Protein AF-A0A378BRC3-F1 (afdb_monomer)

Radius of gyration: 15.54 Å; Cα contacts (8 Å, |Δi|>4): 105; chains: 1; bounding box: 44×40×33 Å

Nearest PDB structures (foldseek):
  8y5f-assembly1_D  TM=7.380E-01  e=1.056E-10  Escherichia coli
  8zx1-assembly1_D  TM=7.374E-01  e=3.120E-10  Escherichia coli
  3puy-assembly1_B  TM=7.588E-01  e=4.206E-08  Escherichia coli K-12
  3rlf-assembly1_B  TM=7.310E-01  e=5.921E-08  Escherichia coli K-12
  7mc0-assembly1_C  TM=7.459E-01  e=1.653E-07  Neisseria meningitidis MC58

Organism: Klebsiella pneumoniae subsp. ozaenae (NCBI:txid574)

Mean predicted aligned error: 13.02 Å

Solvent-accessible surface area (backbone atoms only — not comparable to full-atom values): 7477 Å² total; per-residue (Å²): 112,66,93,88,40,65,68,87,75,57,57,80,90,75,52,79,64,56,78,66,62,96,63,77,79,64,55,69,92,33,29,46,46,50,47,32,32,45,65,44,57,75,70,64,53,56,70,69,58,42,50,53,48,36,53,52,35,26,57,75,53,74,35,62,95,45,30,80,38,38,58,87,81,44,56,74,71,54,44,52,40,51,46,49,30,31,58,54,63,73,64,62,87,41,79,59,78,91,70,88,64,85,80,64,56,67,76,58,52,50,64,65,51,62,80,75,70,86,79,131

pLDDT: mean 71.92, std 21.98, range [30.92, 96.94]

Sequence (120 aa):
MLDGVDLARVPPYQRPINMMFQSYALFPHMTVEQNIAFGLKQDRLPKAEITARVQEMLALVHMQEFAKRKPHQLSGGQRQRVALARSLAKRPKLLLLDEPMGALDKKLRDRMQLEGGGYS

InterPro domains:
  IPR003439 ABC transporter-like, ATP-binding domain [PF00005] (4-101)
  IPR027417 P-loop containing nucleoside triphosphate hydrolase [G3DSA:3.40.50.300] (1-115)
  IPR027417 P-loop containing nucleoside triphosphate hydrolase [SSF52540] (2-114)
  IPR050093 ABC Transporter, Small Molecule Importer [PTHR42781] (2-115)

Foldseek 3Di:
DQPPDDPVPDPPVPDLEDEDDPDLPQPQPDFLLCSLLVVVVVVVDDPVLSVVLSVVLCVQLVNPVRRGPGPVVDDPSRSVSSSVSSVPSVPRLDYDDDDPPPPRDPVVVCVRVVSRPDDD

Structure (mmCIF, N/CA/C/O backbone):
data_AF-A0A378BRC3-F1
#
_entry.id   AF-A0A378BRC3-F1
#
loop_
_atom_site.group_PDB
_atom_site.id
_atom_site.type_symbol
_atom_site.label_atom_id
_atom_site.label_alt_id
_atom_site.label_comp_id
_atom_site.label_asym_id
_atom_site.label_entity_id
_atom_site.label_seq_id
_atom_site.pdbx_PDB_ins_code
_atom_site.Cartn_x
_atom_site.Cartn_y
_atom_site.Cartn_z
_atom_site.occupancy
_atom_site.B_iso_or_equiv
_atom_site.auth_seq_id
_atom_site.auth_comp_id
_atom_site.auth_asym_id
_atom_site.auth_atom_id
_atom_site.pdbx_PDB_model_num
ATOM 1 N N . MET A 1 1 ? 26.597 -11.709 -0.633 1.00 42.00 1 MET A N 1
ATOM 2 C CA . MET A 1 1 ? 26.137 -12.384 -1.863 1.00 42.00 1 MET A CA 1
ATOM 3 C C . MET A 1 1 ? 24.638 -12.596 -1.761 1.00 42.00 1 MET A C 1
ATOM 5 O O . MET A 1 1 ? 24.197 -13.156 -0.769 1.00 42.00 1 MET A O 1
ATOM 9 N N . LEU A 1 2 ? 23.882 -12.121 -2.745 1.00 37.50 2 LEU A N 1
ATOM 10 C CA . LEU A 1 2 ? 22.532 -12.599 -3.064 1.00 37.50 2 LEU A CA 1
ATOM 11 C C . LEU A 1 2 ? 22.661 -13.169 -4.483 1.00 37.50 2 LEU A C 1
ATOM 13 O O . LEU A 1 2 ? 23.260 -12.509 -5.331 1.00 37.50 2 LEU A O 1
ATOM 17 N N . ASP A 1 3 ? 22.228 -14.409 -4.700 1.00 43.34 3 ASP A N 1
ATOM 18 C CA . ASP A 1 3 ? 22.323 -15.131 -5.984 1.00 43.34 3 ASP A CA 1
ATOM 19 C C . ASP A 1 3 ? 23.730 -15.210 -6.610 1.00 43.34 3 ASP A C 1
ATOM 21 O O . ASP 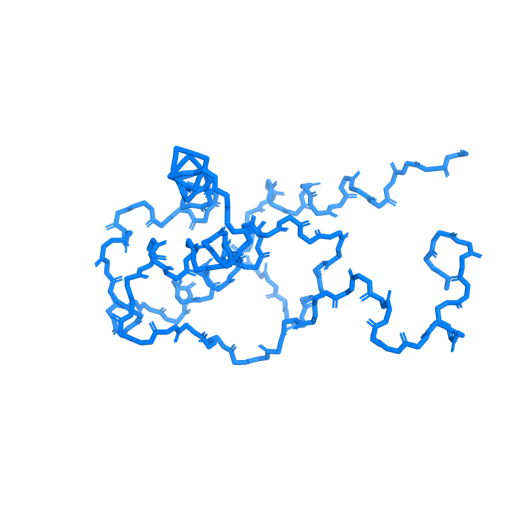A 1 3 ? 23.903 -15.046 -7.814 1.00 43.34 3 ASP A O 1
ATOM 25 N N . GLY A 1 4 ? 24.779 -15.412 -5.803 1.00 49.25 4 GLY A N 1
ATOM 26 C CA . GLY A 1 4 ? 26.153 -15.544 -6.320 1.00 49.25 4 GLY A CA 1
ATOM 27 C C . GLY A 1 4 ? 26.736 -14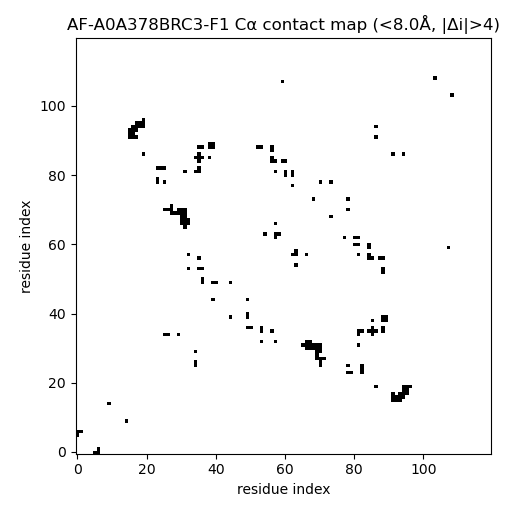.265 -6.941 1.00 49.25 4 GLY A C 1
ATOM 28 O O . GLY A 1 4 ? 27.886 -14.262 -7.376 1.00 49.25 4 GLY A O 1
ATOM 29 N N . VAL A 1 5 ? 25.994 -13.154 -6.924 1.00 47.25 5 VAL A N 1
ATOM 30 C CA . VAL A 1 5 ? 26.483 -11.849 -7.359 1.00 47.25 5 VAL A CA 1
ATOM 31 C C . VAL A 1 5 ? 26.946 -11.062 -6.140 1.00 47.25 5 VAL A C 1
ATOM 33 O O . VAL A 1 5 ? 26.229 -10.856 -5.151 1.00 47.25 5 VAL A O 1
ATOM 36 N N . ASP A 1 6 ? 28.196 -10.618 -6.211 1.00 46.56 6 ASP A N 1
ATOM 37 C CA . ASP A 1 6 ? 28.756 -9.672 -5.265 1.00 46.56 6 ASP A CA 1
ATOM 38 C C . ASP A 1 6 ? 28.105 -8.294 -5.474 1.00 46.56 6 ASP A C 1
ATOM 40 O O . ASP A 1 6 ? 28.491 -7.488 -6.327 1.00 46.56 6 ASP A O 1
ATOM 44 N N . LEU A 1 7 ? 27.066 -8.032 -4.680 1.00 46.38 7 LEU A N 1
ATOM 45 C CA . LEU A 1 7 ? 26.347 -6.760 -4.626 1.00 46.38 7 LEU A CA 1
ATOM 46 C C . LEU A 1 7 ? 27.240 -5.576 -4.217 1.00 46.38 7 LEU A C 1
ATOM 48 O O . LEU A 1 7 ? 26.755 -4.450 -4.227 1.00 46.38 7 LEU A O 1
ATOM 52 N N . ALA A 1 8 ? 28.521 -5.766 -3.886 1.00 51.16 8 ALA A N 1
ATOM 53 C CA . ALA A 1 8 ? 29.453 -4.661 -3.674 1.00 51.16 8 ALA A CA 1
ATOM 54 C C . ALA A 1 8 ? 29.777 -3.889 -4.969 1.00 51.16 8 ALA A C 1
ATOM 56 O O . ALA A 1 8 ? 30.131 -2.714 -4.897 1.00 51.16 8 ALA A O 1
ATOM 57 N N . ARG A 1 9 ? 29.622 -4.506 -6.154 1.00 46.22 9 ARG A N 1
ATOM 58 C CA . ARG A 1 9 ? 30.057 -3.918 -7.440 1.00 46.22 9 ARG A CA 1
ATOM 59 C C . ARG A 1 9 ? 28.946 -3.387 -8.346 1.00 46.22 9 ARG A C 1
ATOM 61 O O . ARG A 1 9 ? 29.247 -2.764 -9.359 1.00 46.22 9 ARG A O 1
ATOM 68 N N . VAL A 1 10 ? 27.674 -3.588 -7.998 1.00 48.09 10 VAL A N 1
ATOM 69 C CA . VAL A 1 10 ? 26.550 -3.063 -8.794 1.00 48.09 10 VAL A CA 1
ATOM 70 C C . VAL A 1 10 ? 26.251 -1.624 -8.362 1.00 48.09 10 VAL A C 1
ATOM 72 O O . VAL A 1 10 ? 25.979 -1.412 -7.174 1.00 48.09 10 VAL A O 1
ATOM 75 N N . PRO A 1 11 ? 26.265 -0.628 -9.265 1.00 48.72 11 PRO A N 1
ATOM 76 C CA . PRO A 1 11 ? 25.947 0.750 -8.914 1.00 48.72 11 PRO A CA 1
ATOM 77 C C . PRO A 1 11 ? 24.543 0.865 -8.292 1.00 48.72 11 PRO A C 1
ATOM 79 O O . PRO A 1 11 ? 23.628 0.175 -8.749 1.00 48.72 11 PRO A O 1
ATOM 82 N N . PRO A 1 12 ? 24.324 1.727 -7.278 1.00 51.00 12 PRO A N 1
ATOM 83 C CA . PRO A 1 12 ? 23.051 1.809 -6.549 1.00 51.00 12 PRO A CA 1
ATOM 84 C C . PRO A 1 12 ? 21.815 1.985 -7.445 1.00 51.00 12 PRO A C 1
ATOM 86 O O . PRO A 1 12 ? 20.749 1.470 -7.127 1.00 51.00 12 PRO A O 1
ATOM 89 N N . TYR A 1 13 ? 21.974 2.651 -8.592 1.00 51.16 13 TYR A N 1
ATOM 90 C CA . TYR A 1 13 ? 20.904 2.951 -9.547 1.00 51.16 13 TYR A CA 1
ATOM 91 C C . TYR A 1 13 ? 20.468 1.763 -10.428 1.00 51.16 13 TYR A C 1
ATOM 93 O O . TYR A 1 13 ? 19.439 1.851 -11.089 1.00 51.16 13 TYR A O 1
ATOM 101 N N . GLN A 1 14 ? 21.231 0.663 -10.461 1.00 45.34 14 GLN A N 1
ATOM 102 C CA . GLN A 1 14 ? 20.919 -0.548 -11.243 1.00 45.34 14 GLN A CA 1
ATOM 103 C C . GLN A 1 14 ? 20.367 -1.695 -10.394 1.00 45.34 14 GLN A C 1
ATOM 105 O O . GLN A 1 14 ? 20.008 -2.747 -10.923 1.00 45.34 14 GLN A O 1
ATOM 110 N N . ARG A 1 15 ? 20.296 -1.525 -9.072 1.00 51.91 15 ARG A N 1
ATOM 111 C CA . ARG A 1 15 ? 19.805 -2.578 -8.186 1.00 51.91 15 ARG A CA 1
ATOM 112 C C . ARG A 1 15 ? 18.272 -2.560 -8.177 1.00 51.91 15 ARG A C 1
ATOM 114 O O . ARG A 1 15 ? 17.698 -1.508 -7.904 1.00 51.91 15 ARG A O 1
ATOM 121 N N . PRO A 1 16 ? 17.584 -3.695 -8.393 1.00 45.81 16 PRO A N 1
ATOM 122 C CA . PRO A 1 16 ? 16.128 -3.783 -8.283 1.00 45.81 16 PRO A CA 1
ATOM 123 C C . PRO A 1 16 ? 15.688 -3.839 -6.806 1.00 45.81 16 PRO A C 1
ATOM 125 O O . PRO A 1 16 ? 14.929 -4.718 -6.405 1.00 45.81 16 PRO A O 1
ATOM 128 N N . ILE A 1 17 ? 16.209 -2.930 -5.977 1.00 43.84 17 ILE A N 1
ATOM 129 C CA . ILE A 1 17 ? 15.952 -2.859 -4.537 1.00 43.84 17 ILE A CA 1
ATOM 130 C C . ILE A 1 17 ? 15.065 -1.641 -4.284 1.00 43.84 17 ILE A C 1
ATOM 132 O O . ILE A 1 17 ? 15.507 -0.506 -4.438 1.00 43.84 17 ILE A O 1
ATOM 136 N N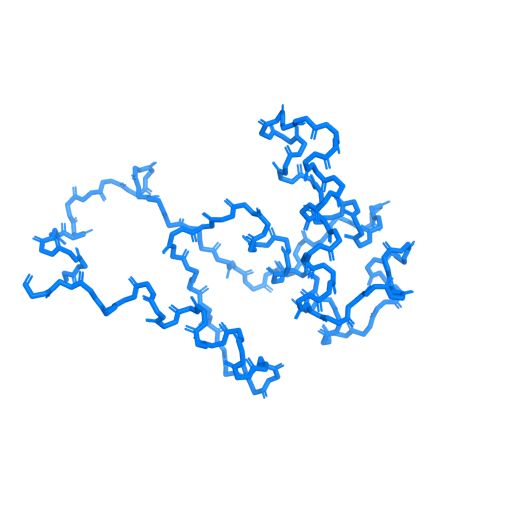 . ASN A 1 18 ? 13.822 -1.868 -3.860 1.00 41.66 18 ASN A N 1
ATOM 137 C CA . ASN A 1 18 ? 12.999 -0.804 -3.293 1.00 41.66 18 ASN A CA 1
ATOM 138 C C . ASN A 1 18 ? 13.296 -0.720 -1.790 1.00 41.66 18 ASN A C 1
ATOM 140 O O . ASN A 1 18 ? 12.900 -1.597 -1.023 1.00 41.66 18 ASN A O 1
ATOM 144 N N . MET A 1 19 ? 14.003 0.328 -1.366 1.00 44.28 19 MET A N 1
ATOM 145 C CA . MET A 1 19 ? 14.191 0.641 0.054 1.00 44.28 19 MET A CA 1
ATOM 146 C C . MET A 1 19 ? 12.969 1.406 0.573 1.00 44.28 19 MET A C 1
ATOM 148 O O . MET A 1 19 ? 12.657 2.494 0.087 1.00 44.28 19 MET A O 1
ATOM 152 N N . MET A 1 20 ? 12.260 0.848 1.555 1.00 44.69 20 MET A N 1
ATOM 153 C CA . MET A 1 20 ? 11.150 1.527 2.221 1.00 44.69 20 MET A CA 1
ATOM 154 C C . MET A 1 20 ? 11.697 2.328 3.410 1.00 44.69 20 MET A C 1
ATOM 156 O O . MET A 1 20 ? 11.934 1.775 4.476 1.00 44.69 20 MET A O 1
ATOM 160 N N . PHE A 1 21 ? 11.919 3.632 3.228 1.00 43.41 21 PHE A N 1
ATOM 161 C CA . PHE A 1 21 ? 12.283 4.522 4.336 1.00 43.41 21 PHE A CA 1
ATOM 162 C C . PHE A 1 21 ? 11.098 4.767 5.282 1.00 43.41 21 PHE A C 1
ATOM 164 O O . PHE A 1 21 ? 9.940 4.780 4.861 1.00 43.41 21 PHE A O 1
ATOM 171 N N . GLN A 1 22 ? 11.424 5.051 6.548 1.00 44.88 22 GLN A N 1
ATOM 172 C CA . GLN A 1 22 ? 10.553 5.312 7.709 1.00 44.88 22 GLN A CA 1
ATOM 173 C C . GLN A 1 22 ? 9.494 6.428 7.551 1.00 44.88 22 GLN A C 1
ATOM 175 O O . GLN A 1 22 ? 8.742 6.713 8.481 1.00 44.88 22 GLN A O 1
ATOM 180 N N . SER A 1 23 ? 9.368 7.052 6.379 1.00 42.44 23 SER A N 1
ATOM 181 C CA . SER A 1 23 ? 8.208 7.878 6.063 1.00 42.44 23 SER A CA 1
ATOM 182 C C . SER A 1 23 ? 7.157 7.017 5.384 1.00 42.44 23 SER A C 1
ATOM 184 O O . SER A 1 23 ? 7.279 6.667 4.209 1.00 42.44 23 SER A O 1
ATOM 186 N N . TYR A 1 24 ? 6.067 6.741 6.100 1.00 57.12 24 TYR A N 1
ATOM 187 C CA . TYR A 1 24 ? 4.788 6.328 5.522 1.00 57.12 24 TYR A CA 1
ATOM 188 C C . TYR A 1 24 ? 4.242 7.454 4.632 1.00 57.12 24 TYR A C 1
ATOM 190 O O . TYR A 1 24 ? 3.206 8.039 4.943 1.00 57.12 24 TYR A O 1
ATOM 198 N N . ALA A 1 25 ? 4.957 7.816 3.563 1.00 67.25 25 ALA A N 1
ATOM 199 C CA . ALA A 1 25 ? 4.671 8.942 2.687 1.00 67.25 25 ALA A CA 1
ATOM 200 C C . ALA A 1 25 ? 3.479 8.588 1.799 1.00 67.25 25 ALA A C 1
ATOM 202 O O . ALA A 1 25 ? 3.601 8.442 0.585 1.00 67.25 25 ALA A O 1
ATOM 203 N N . LEU A 1 26 ? 2.339 8.328 2.430 1.00 84.06 26 LEU A N 1
ATOM 204 C CA . LEU A 1 26 ? 1.043 8.246 1.799 1.00 84.06 26 LEU A CA 1
ATOM 205 C C . LEU A 1 26 ? 0.703 9.644 1.305 1.00 84.06 26 LEU A C 1
ATOM 207 O O . LEU A 1 26 ? 0.910 10.634 2.005 1.00 84.06 26 LEU A O 1
ATOM 211 N N . PHE A 1 27 ? 0.163 9.724 0.101 1.00 89.62 27 PHE A N 1
ATOM 212 C CA . PHE A 1 27 ? -0.312 10.974 -0.457 1.00 89.62 27 PHE A CA 1
ATOM 213 C C . PHE A 1 27 ? -1.555 11.406 0.338 1.00 89.62 27 PHE A C 1
ATOM 215 O O . PHE A 1 27 ? -2.575 10.711 0.282 1.00 89.62 27 PHE A O 1
ATOM 222 N N . PRO A 1 28 ? -1.507 12.524 1.092 1.00 89.44 28 PRO A N 1
ATOM 223 C CA . PRO A 1 28 ? -2.551 12.880 2.062 1.00 89.44 28 PRO A CA 1
ATOM 224 C C . PRO A 1 28 ? -3.875 13.276 1.397 1.00 89.44 28 PRO A C 1
ATOM 226 O O . PRO A 1 28 ? -4.942 13.188 2.006 1.00 89.44 28 PRO A O 1
ATOM 229 N N . HIS A 1 29 ? -3.803 13.701 0.136 1.00 92.62 29 HIS A N 1
ATOM 230 C CA . HIS A 1 29 ? -4.943 14.084 -0.688 1.00 92.62 29 HIS A CA 1
ATOM 231 C C . HIS A 1 29 ? -5.599 12.890 -1.402 1.00 92.62 29 HIS A C 1
ATOM 233 O O . HIS A 1 29 ? -6.716 13.033 -1.894 1.00 92.62 29 HIS A O 1
ATOM 239 N N . MET A 1 30 ? -4.947 11.722 -1.427 1.00 94.75 30 MET A N 1
ATOM 240 C CA . MET A 1 30 ? -5.448 10.505 -2.069 1.00 94.75 30 MET A CA 1
ATOM 241 C C . MET A 1 30 ? -6.115 9.567 -1.058 1.00 94.75 30 MET A C 1
ATOM 243 O O . MET A 1 30 ? -5.726 9.516 0.108 1.00 94.75 30 MET A O 1
ATOM 247 N N . THR A 1 31 ? -7.095 8.783 -1.502 1.00 96.94 31 THR A N 1
ATOM 248 C CA . THR A 1 31 ? -7.679 7.688 -0.709 1.00 96.94 31 THR A CA 1
ATOM 249 C C . THR A 1 31 ? -6.710 6.507 -0.573 1.00 96.94 31 THR A C 1
ATOM 251 O O . THR A 1 31 ? -5.663 6.469 -1.225 1.00 96.94 31 THR A O 1
ATOM 254 N N . VAL A 1 32 ? -7.034 5.521 0.267 1.00 95.50 32 VAL A N 1
ATOM 255 C CA . VAL A 1 32 ? -6.246 4.284 0.409 1.00 95.50 32 VAL A CA 1
ATOM 256 C C . VAL A 1 32 ? -6.104 3.557 -0.929 1.00 95.50 32 VAL A C 1
ATOM 258 O O . VAL A 1 32 ? -4.988 3.244 -1.339 1.00 95.50 32 VAL A O 1
ATOM 261 N N . GLU A 1 33 ? -7.206 3.338 -1.646 1.00 96.31 33 GLU A N 1
ATOM 262 C CA . GLU A 1 33 ? -7.178 2.676 -2.957 1.00 96.31 33 GLU A CA 1
ATOM 263 C C . GLU A 1 33 ? -6.345 3.463 -3.982 1.00 96.31 33 GLU A C 1
ATOM 265 O O . GLU A 1 33 ? -5.603 2.873 -4.763 1.00 96.31 33 GLU A O 1
ATOM 270 N N . GLN A 1 34 ? -6.398 4.799 -3.944 1.00 95.62 34 GLN A N 1
ATOM 271 C CA . GLN A 1 34 ? -5.619 5.661 -4.833 1.00 95.62 34 GLN A CA 1
ATOM 272 C C . GLN A 1 34 ? -4.130 5.629 -4.489 1.00 95.62 34 GLN A C 1
ATOM 274 O O . GLN A 1 34 ? -3.301 5.599 -5.396 1.00 95.62 34 GLN A O 1
ATOM 279 N N . ASN A 1 35 ? -3.791 5.580 -3.198 1.00 94.38 35 ASN A N 1
ATOM 280 C CA . ASN A 1 35 ? -2.418 5.412 -2.737 1.00 94.38 35 ASN A CA 1
ATOM 281 C C . ASN A 1 35 ? -1.813 4.102 -3.257 1.00 94.38 35 ASN A C 1
ATOM 283 O O . ASN A 1 35 ? -0.685 4.113 -3.744 1.00 94.38 35 ASN A O 1
ATOM 287 N N . ILE A 1 36 ? -2.561 2.996 -3.194 1.00 93.25 36 ILE A N 1
ATOM 288 C CA . ILE A 1 36 ? -2.122 1.685 -3.700 1.00 93.25 36 ILE A CA 1
ATOM 289 C C . ILE A 1 36 ? -2.049 1.692 -5.237 1.00 93.25 36 ILE A C 1
ATOM 291 O O . ILE A 1 36 ? -1.087 1.195 -5.817 1.00 93.25 36 ILE A O 1
ATOM 295 N N . ALA A 1 37 ? -3.030 2.304 -5.907 1.00 94.56 37 ALA A N 1
ATOM 296 C CA . ALA A 1 37 ? -3.095 2.374 -7.367 1.00 94.56 37 ALA A CA 1
ATOM 297 C C . ALA A 1 37 ? -2.019 3.270 -7.998 1.00 94.56 37 ALA A C 1
ATOM 299 O O . ALA A 1 37 ? -1.751 3.136 -9.190 1.00 94.56 37 ALA A O 1
ATOM 300 N N . PHE A 1 38 ? -1.440 4.210 -7.244 1.00 90.56 38 PHE A N 1
ATOM 301 C CA . PHE A 1 38 ? -0.570 5.258 -7.779 1.00 90.56 38 PHE A CA 1
ATOM 302 C C . PHE A 1 38 ? 0.598 4.700 -8.602 1.00 90.56 38 PHE A C 1
ATOM 304 O O . PHE A 1 38 ? 0.753 5.068 -9.764 1.00 90.56 38 PHE A O 1
ATOM 311 N N . GLY A 1 39 ? 1.360 3.756 -8.040 1.00 85.25 39 GLY A N 1
ATOM 312 C CA . GLY A 1 39 ? 2.499 3.148 -8.736 1.00 85.25 39 GLY A CA 1
ATOM 313 C C . GLY A 1 39 ? 2.089 2.377 -9.994 1.00 85.25 39 GLY A C 1
ATOM 314 O O . GLY A 1 39 ? 2.772 2.452 -11.006 1.00 85.25 39 GLY A O 1
ATOM 315 N N . LEU A 1 40 ? 0.930 1.714 -9.962 1.00 89.88 40 LEU A N 1
ATOM 316 C CA . LEU A 1 40 ? 0.390 0.950 -11.093 1.00 89.88 40 LEU A CA 1
ATOM 317 C C . LEU A 1 40 ? -0.075 1.861 -12.239 1.00 89.88 40 LEU A C 1
ATOM 319 O O . LEU A 1 40 ? 0.087 1.531 -13.411 1.00 89.88 40 LEU A O 1
ATOM 323 N N . LYS A 1 41 ? -0.643 3.027 -11.897 1.00 89.38 41 LYS A N 1
ATOM 324 C CA . LYS A 1 41 ? -1.013 4.066 -12.868 1.00 89.38 41 LYS A CA 1
ATOM 325 C C . LYS A 1 41 ? 0.219 4.686 -13.521 1.00 89.38 41 LYS A C 1
ATOM 327 O O . LYS A 1 41 ? 0.184 4.954 -14.718 1.00 89.38 41 LYS A O 1
ATOM 332 N N . GLN A 1 42 ? 1.292 4.905 -12.757 1.00 87.00 42 GLN A N 1
ATOM 333 C CA . GLN A 1 42 ? 2.565 5.389 -13.304 1.00 87.00 42 GLN A CA 1
ATOM 334 C C . GLN A 1 42 ? 3.166 4.394 -14.302 1.00 87.00 42 GLN A C 1
ATOM 336 O O . GLN A 1 42 ? 3.651 4.814 -15.350 1.00 87.00 42 GLN A O 1
ATOM 341 N N . ASP A 1 43 ? 3.037 3.095 -14.029 1.00 85.94 43 ASP A N 1
ATOM 342 C CA . ASP A 1 43 ? 3.476 2.018 -14.925 1.00 85.94 43 ASP A CA 1
ATOM 343 C C . ASP A 1 43 ? 2.519 1.801 -16.124 1.00 85.94 43 ASP A C 1
ATOM 345 O O . ASP A 1 43 ? 2.718 0.891 -16.923 1.00 85.94 43 ASP A O 1
ATOM 349 N N . ARG A 1 44 ? 1.484 2.647 -16.276 1.00 91.19 44 ARG A N 1
ATOM 350 C CA . ARG A 1 44 ? 0.497 2.637 -17.376 1.00 91.19 44 ARG A CA 1
ATOM 351 C C . ARG A 1 44 ? -0.223 1.296 -17.573 1.00 91.19 44 ARG A C 1
ATOM 353 O O . ARG A 1 44 ? -0.620 0.968 -18.690 1.00 91.19 44 ARG A O 1
ATOM 360 N N . LEU A 1 45 ? -0.434 0.542 -16.493 1.00 91.19 45 LEU A N 1
ATOM 361 C CA . LEU A 1 45 ? -1.183 -0.712 -16.559 1.00 91.19 45 LEU A CA 1
ATOM 362 C C . LEU A 1 45 ? -2.651 -0.479 -16.973 1.00 91.19 45 LEU A C 1
ATOM 364 O O . LEU A 1 45 ? -3.228 0.571 -16.655 1.00 91.19 45 LEU A O 1
ATOM 368 N N . PRO A 1 46 ? -3.298 -1.455 -17.638 1.00 95.81 46 PRO A N 1
ATOM 369 C CA . PRO A 1 46 ? -4.716 -1.379 -17.961 1.00 95.81 46 PRO A CA 1
ATOM 370 C C . PRO A 1 46 ? -5.579 -1.153 -16.718 1.00 95.81 46 PRO A C 1
ATOM 372 O O . PRO A 1 46 ? -5.359 -1.743 -15.660 1.00 95.81 46 PRO A O 1
ATOM 375 N N . LYS A 1 47 ? -6.627 -0.329 -16.846 1.00 93.06 47 LYS A N 1
ATOM 376 C CA . LYS A 1 47 ? -7.505 0.039 -15.720 1.00 93.06 47 LYS A CA 1
ATOM 377 C C . LYS A 1 47 ? -8.071 -1.183 -14.982 1.00 93.06 47 LYS A C 1
ATOM 379 O O . LYS A 1 47 ? -8.131 -1.165 -13.757 1.00 93.06 47 LYS A O 1
ATOM 384 N N . ALA A 1 48 ? -8.454 -2.229 -15.716 1.00 95.12 48 ALA A N 1
ATOM 385 C CA . ALA A 1 48 ? -8.968 -3.470 -15.139 1.00 95.12 48 ALA A CA 1
ATOM 386 C C . ALA A 1 48 ? -7.925 -4.176 -14.253 1.00 95.12 48 ALA A C 1
ATOM 388 O O . ALA A 1 48 ? -8.250 -4.598 -13.144 1.00 95.12 48 ALA A O 1
ATOM 389 N N . GLU A 1 49 ? -6.665 -4.226 -14.692 1.00 94.31 49 GLU A N 1
ATOM 390 C CA . GLU A 1 49 ? -5.563 -4.810 -13.920 1.00 94.31 49 GLU A CA 1
ATOM 391 C C . GLU A 1 49 ? -5.244 -3.990 -12.671 1.00 94.31 49 GLU A C 1
ATOM 393 O O . GLU A 1 49 ? -5.030 -4.554 -11.598 1.00 94.31 49 GLU A O 1
ATOM 398 N N . ILE A 1 50 ? -5.274 -2.657 -12.783 1.00 94.25 50 ILE A N 1
ATOM 399 C CA . ILE A 1 50 ? -5.101 -1.761 -11.634 1.00 94.25 50 ILE A CA 1
ATOM 400 C C . ILE A 1 50 ? -6.189 -2.041 -10.597 1.00 94.25 50 ILE A C 1
ATOM 402 O O . ILE A 1 50 ? -5.879 -2.227 -9.422 1.00 94.25 50 ILE A O 1
ATOM 406 N N . THR A 1 51 ? -7.456 -2.095 -11.015 1.00 95.19 51 THR A N 1
ATOM 407 C CA . THR A 1 51 ? -8.574 -2.368 -10.107 1.00 95.19 51 THR A CA 1
ATOM 408 C C . THR A 1 51 ? -8.431 -3.734 -9.442 1.00 95.19 51 THR A C 1
ATOM 410 O O . THR A 1 51 ? -8.517 -3.809 -8.217 1.00 95.19 51 THR A O 1
ATOM 413 N N . ALA A 1 52 ? -8.153 -4.790 -10.210 1.00 95.62 52 ALA A N 1
ATOM 414 C CA . ALA A 1 52 ? -7.969 -6.135 -9.670 1.00 95.62 52 ALA A CA 1
ATOM 415 C C . ALA A 1 52 ? -6.822 -6.183 -8.649 1.00 95.62 52 ALA A C 1
ATOM 417 O O . ALA A 1 52 ? -6.990 -6.694 -7.541 1.00 95.62 52 ALA A O 1
ATOM 418 N N . ARG A 1 53 ? -5.680 -5.567 -8.978 1.00 93.31 53 ARG A N 1
ATOM 419 C CA . ARG A 1 53 ? -4.523 -5.535 -8.084 1.00 93.31 53 ARG A CA 1
ATOM 420 C C . ARG A 1 53 ? -4.795 -4.760 -6.804 1.00 93.31 53 ARG A C 1
ATOM 422 O O . ARG A 1 53 ? -4.388 -5.186 -5.728 1.00 93.31 53 ARG A O 1
ATOM 429 N N . VAL A 1 54 ? -5.455 -3.611 -6.902 1.00 95.31 54 VAL A N 1
ATOM 430 C CA . VAL A 1 54 ? -5.790 -2.802 -5.726 1.00 95.31 54 VAL A CA 1
ATOM 431 C C . VAL A 1 54 ? -6.695 -3.592 -4.784 1.00 95.31 54 VAL A C 1
ATOM 433 O O . VAL A 1 54 ? -6.437 -3.597 -3.584 1.00 95.31 54 VAL A O 1
ATOM 436 N N . GLN A 1 55 ? -7.691 -4.311 -5.309 1.00 95.12 55 GLN A N 1
ATOM 437 C CA . GLN A 1 55 ? -8.561 -5.169 -4.498 1.00 95.12 55 GLN A CA 1
ATOM 438 C C . GLN A 1 55 ? -7.790 -6.315 -3.832 1.00 95.12 55 GLN A C 1
ATOM 440 O O . GLN A 1 55 ? -7.962 -6.550 -2.637 1.00 95.12 55 GLN A O 1
ATOM 445 N N . GLU A 1 56 ? -6.885 -6.970 -4.564 1.00 94.38 56 GLU A N 1
ATOM 446 C CA . GLU A 1 56 ? -6.005 -8.006 -4.012 1.00 94.38 56 GLU A CA 1
ATOM 447 C C . GLU A 1 56 ? -5.169 -7.467 -2.840 1.00 94.38 56 GLU A C 1
ATOM 449 O O . GLU A 1 56 ? -5.116 -8.076 -1.772 1.00 94.38 56 GLU A O 1
ATOM 454 N 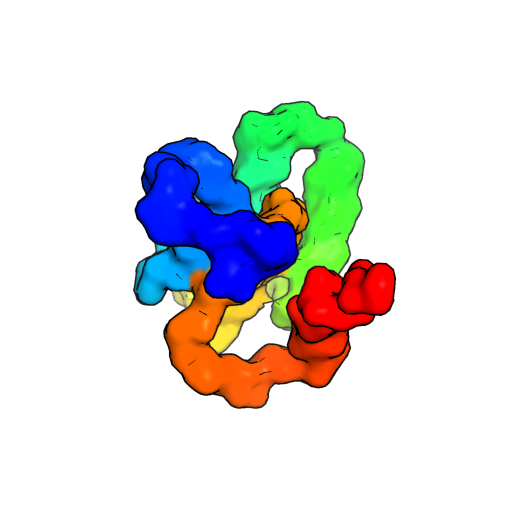N . MET A 1 57 ? -4.544 -6.297 -3.012 1.00 92.25 57 MET A N 1
ATOM 455 C CA . MET A 1 57 ? -3.699 -5.690 -1.982 1.00 92.25 57 MET A CA 1
ATOM 456 C C . MET A 1 57 ? -4.511 -5.214 -0.778 1.00 92.25 57 MET A C 1
ATOM 458 O O . MET A 1 57 ? -4.089 -5.426 0.355 1.00 92.25 57 MET A O 1
ATOM 462 N N . LEU A 1 58 ? -5.687 -4.618 -0.997 1.00 92.81 58 LEU A N 1
ATOM 463 C CA . LEU A 1 58 ? -6.605 -4.251 0.083 1.00 92.81 58 LEU A CA 1
ATOM 464 C C . LEU A 1 58 ? -7.013 -5.475 0.904 1.00 92.81 58 LEU A C 1
ATOM 466 O O . LEU A 1 58 ? -7.064 -5.383 2.129 1.00 92.81 58 LEU A O 1
ATOM 470 N N . ALA A 1 59 ? -7.264 -6.610 0.246 1.00 91.75 59 ALA A N 1
ATOM 471 C CA . ALA A 1 59 ? -7.596 -7.858 0.916 1.00 91.75 59 ALA A CA 1
ATOM 472 C C . ALA A 1 59 ? -6.430 -8.452 1.699 1.00 91.75 59 ALA A C 1
ATOM 474 O O . ALA A 1 59 ? -6.610 -8.863 2.843 1.00 91.75 59 ALA A O 1
ATOM 475 N N . LEU A 1 60 ? -5.231 -8.421 1.118 1.00 88.50 60 LEU A N 1
ATOM 476 C CA . LEU A 1 60 ? -4.004 -8.895 1.750 1.00 88.50 60 LEU A CA 1
ATOM 477 C C . LEU A 1 60 ? -3.725 -8.202 3.089 1.00 88.50 60 LEU A C 1
ATOM 479 O O . LEU A 1 60 ? -3.243 -8.836 4.021 1.00 88.50 60 LEU A O 1
ATOM 483 N N . VAL A 1 61 ? -4.007 -6.900 3.174 1.00 88.06 61 VAL A N 1
ATOM 484 C CA . VAL A 1 61 ? -3.731 -6.102 4.375 1.00 88.06 61 VAL A CA 1
ATOM 485 C C . VAL A 1 61 ? -4.976 -5.811 5.220 1.00 88.06 61 VAL A C 1
ATOM 487 O O . VAL A 1 61 ? -4.907 -4.981 6.127 1.00 88.06 61 VAL A O 1
ATOM 490 N N . HIS A 1 62 ? -6.106 -6.467 4.938 1.00 90.38 62 HIS A N 1
ATOM 491 C CA . HIS A 1 62 ? -7.378 -6.277 5.645 1.00 90.38 62 HIS A CA 1
ATOM 492 C C . HIS A 1 62 ? -7.824 -4.801 5.718 1.00 90.38 62 HIS A C 1
ATOM 494 O O . HIS A 1 62 ? -8.156 -4.279 6.784 1.00 90.38 62 HIS A O 1
ATOM 500 N N . MET A 1 63 ? -7.772 -4.094 4.582 1.00 95.06 63 MET A N 1
ATOM 501 C CA . MET A 1 63 ? -8.110 -2.667 4.464 1.00 95.06 63 MET A CA 1
ATOM 502 C C . MET A 1 63 ? -9.282 -2.380 3.509 1.00 95.06 63 MET A C 1
ATOM 504 O O . MET A 1 63 ? -9.508 -1.218 3.169 1.00 95.06 63 MET A O 1
ATOM 508 N N . GLN A 1 64 ? -10.049 -3.389 3.080 1.00 94.75 64 GLN A N 1
ATOM 509 C CA . GLN A 1 64 ? -11.145 -3.234 2.107 1.00 94.75 64 GLN A CA 1
ATOM 510 C C . GLN A 1 64 ? -12.181 -2.188 2.549 1.00 94.75 64 GLN A C 1
ATOM 512 O O . GLN A 1 64 ? -12.529 -1.295 1.779 1.00 94.75 64 GLN A O 1
ATOM 517 N N . GLU A 1 65 ? -12.605 -2.223 3.813 1.00 94.50 65 GLU A N 1
ATOM 518 C CA . GLU A 1 65 ? -13.583 -1.275 4.377 1.00 94.50 65 GLU A CA 1
ATOM 519 C C . GLU A 1 65 ? -13.042 0.162 4.489 1.00 94.50 65 GLU A C 1
ATOM 521 O O . GLU A 1 65 ? -13.791 1.131 4.624 1.00 94.50 65 GLU A O 1
ATOM 526 N N . PHE A 1 66 ? -11.721 0.319 4.407 1.00 94.94 66 PHE A N 1
ATOM 527 C CA . PHE A 1 66 ? -11.026 1.598 4.506 1.00 94.94 66 PHE A CA 1
ATOM 528 C C . PHE A 1 66 ? -10.597 2.139 3.134 1.00 94.94 66 PHE A C 1
ATOM 530 O O . PHE A 1 66 ? -10.002 3.214 3.078 1.00 94.94 66 PHE A O 1
ATOM 537 N N . ALA A 1 67 ? -10.916 1.447 2.031 1.00 94.75 67 ALA A N 1
ATOM 538 C CA . ALA A 1 67 ? -10.446 1.763 0.678 1.00 94.75 67 ALA A CA 1
ATOM 539 C C . ALA A 1 67 ? -10.683 3.228 0.267 1.00 94.75 67 ALA A C 1
ATOM 541 O O . ALA A 1 67 ? -9.810 3.865 -0.325 1.00 94.75 67 ALA A O 1
ATOM 542 N N . LYS A 1 68 ? -11.840 3.784 0.642 1.00 96.69 68 LYS A N 1
ATOM 543 C CA . LYS A 1 68 ? -12.244 5.163 0.320 1.00 96.69 68 LYS A CA 1
ATOM 544 C C . LYS A 1 68 ? -11.776 6.209 1.337 1.00 96.69 68 LYS A C 1
ATOM 546 O O . LYS A 1 68 ? -11.966 7.401 1.106 1.00 96.69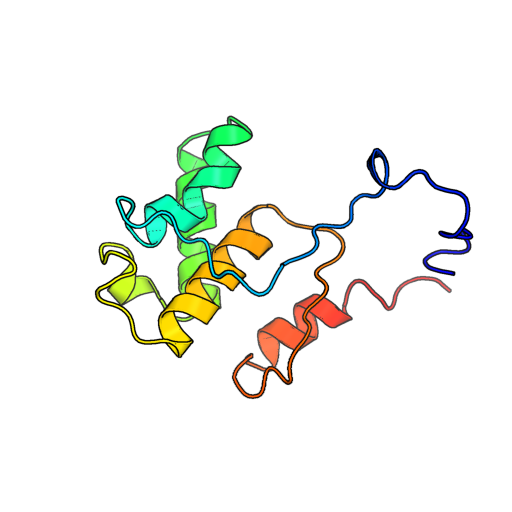 68 LYS A O 1
ATOM 551 N N . ARG A 1 69 ? -11.177 5.800 2.460 1.00 96.31 69 ARG A N 1
ATOM 552 C CA . ARG A 1 69 ? -10.688 6.736 3.481 1.00 96.31 69 ARG A CA 1
ATOM 553 C C . ARG A 1 69 ? -9.387 7.397 3.043 1.00 96.31 69 ARG A C 1
ATOM 555 O O . ARG A 1 69 ? -8.630 6.842 2.250 1.00 96.31 69 ARG A O 1
ATOM 562 N N . LYS A 1 70 ? -9.114 8.581 3.583 1.00 94.94 70 LYS A N 1
ATOM 563 C CA . LYS A 1 70 ? -7.839 9.294 3.432 1.00 94.94 70 LYS A CA 1
ATOM 564 C C . LYS A 1 70 ? -6.877 8.946 4.579 1.00 94.94 70 LYS A C 1
ATOM 566 O O . LYS A 1 70 ? -7.342 8.594 5.663 1.00 94.94 70 LYS A O 1
ATOM 571 N N . PRO A 1 71 ? -5.549 9.095 4.401 1.00 92.38 71 PRO A N 1
ATOM 572 C CA . PRO A 1 71 ? -4.548 8.723 5.408 1.00 92.38 71 PRO A CA 1
ATOM 573 C C . PRO A 1 71 ? -4.749 9.321 6.809 1.00 92.38 71 PRO A C 1
ATOM 575 O O . PRO A 1 71 ? -4.428 8.668 7.800 1.00 92.38 71 PRO A O 1
ATOM 578 N N . HIS A 1 72 ? -5.301 10.534 6.912 1.00 91.50 72 HIS A N 1
ATOM 579 C CA . HIS A 1 72 ? -5.573 11.182 8.202 1.00 91.50 72 HIS A CA 1
ATOM 580 C C . HIS A 1 72 ? -6.731 10.535 8.984 1.00 91.50 72 HIS A C 1
ATOM 582 O O . HIS A 1 72 ? -6.846 10.750 10.183 1.00 91.50 72 HIS A O 1
ATOM 588 N N . GLN A 1 73 ? -7.570 9.723 8.334 1.00 92.06 73 GLN A N 1
ATOM 589 C CA . GLN A 1 73 ? -8.700 9.010 8.951 1.00 92.06 73 GLN A CA 1
ATOM 590 C C . GLN A 1 73 ? -8.319 7.596 9.426 1.00 92.06 73 GLN A C 1
ATOM 592 O O . GLN A 1 73 ? -9.193 6.796 9.769 1.00 92.06 73 GLN A O 1
ATOM 597 N N . LEU A 1 74 ? -7.029 7.258 9.361 1.00 90.94 74 LEU A N 1
ATOM 598 C CA . LEU A 1 74 ? -6.487 5.944 9.685 1.00 90.94 74 LEU A CA 1
ATOM 599 C C . LEU A 1 74 ? -5.663 6.007 10.971 1.00 90.94 74 LEU A C 1
ATOM 601 O O . LEU A 1 74 ? -4.991 7.004 11.232 1.00 90.94 74 LEU A O 1
ATOM 605 N N . SER A 1 75 ? -5.646 4.921 11.741 1.00 90.25 75 SER A N 1
ATOM 606 C CA . SER A 1 75 ? -4.693 4.739 12.839 1.00 90.25 75 SER A CA 1
ATOM 607 C C . SER A 1 75 ? -3.259 4.565 12.317 1.00 90.25 75 SER A C 1
ATOM 609 O O . SER A 1 75 ? -3.036 4.319 11.129 1.00 90.25 75 SER A O 1
ATOM 611 N N . GLY A 1 76 ? -2.260 4.655 13.203 1.00 86.25 76 GLY A N 1
ATOM 612 C CA . GLY A 1 76 ? -0.855 4.424 12.837 1.00 86.25 76 GLY A CA 1
ATOM 613 C C . GLY A 1 76 ? -0.626 3.058 12.177 1.00 86.25 76 GLY A C 1
ATOM 614 O O . GLY A 1 76 ? -0.092 2.994 11.071 1.00 86.25 76 GLY A O 1
ATOM 615 N N . GLY A 1 77 ? -1.133 1.982 12.789 1.00 85.19 77 GLY A N 1
ATOM 616 C CA . GLY A 1 77 ? -1.028 0.627 12.234 1.00 85.19 77 GLY A CA 1
ATOM 617 C C . GLY A 1 77 ? -1.788 0.444 10.913 1.00 85.19 77 GLY A C 1
ATOM 618 O O . GLY A 1 77 ? -1.328 -0.268 10.023 1.00 85.19 77 GLY A O 1
ATOM 619 N N . GLN A 1 78 ? -2.919 1.133 10.726 1.00 91.25 78 GLN A N 1
ATOM 620 C CA . GLN A 1 78 ? -3.620 1.148 9.437 1.00 91.25 78 GLN A CA 1
ATOM 621 C C . GLN A 1 78 ? -2.798 1.856 8.353 1.00 91.25 78 GLN A C 1
ATOM 623 O O . GLN A 1 78 ? -2.688 1.338 7.245 1.00 91.25 78 GLN A O 1
ATOM 628 N N . ARG A 1 79 ? -2.169 3.000 8.659 1.00 89.31 79 ARG A N 1
ATOM 629 C CA . ARG A 1 79 ? -1.268 3.687 7.715 1.00 89.31 79 ARG A CA 1
ATOM 630 C C . ARG A 1 79 ? -0.084 2.807 7.313 1.00 89.31 79 ARG A C 1
ATOM 632 O O . ARG A 1 79 ? 0.247 2.758 6.131 1.00 89.31 79 ARG A O 1
ATOM 639 N N . GLN A 1 80 ? 0.494 2.071 8.261 1.00 85.06 80 GLN A N 1
ATOM 640 C CA . GLN A 1 80 ? 1.566 1.111 7.991 1.00 85.06 80 GLN A CA 1
ATOM 641 C C . GLN A 1 80 ? 1.116 0.012 7.021 1.00 85.06 80 GLN A C 1
ATOM 643 O O . GLN A 1 80 ? 1.788 -0.238 6.021 1.00 85.06 80 GLN A O 1
ATOM 648 N N . ARG A 1 81 ? -0.058 -0.588 7.251 1.00 89.31 81 ARG A N 1
ATOM 649 C CA . ARG A 1 81 ? -0.637 -1.597 6.348 1.00 89.31 81 ARG A CA 1
ATOM 650 C C . ARG A 1 81 ? -0.881 -1.064 4.935 1.00 89.31 81 ARG A C 1
ATOM 652 O O . ARG A 1 81 ? -0.592 -1.756 3.964 1.00 89.31 81 ARG A O 1
ATOM 659 N N . VAL A 1 82 ? -1.355 0.175 4.798 1.00 90.88 82 VAL A N 1
ATOM 660 C CA . VAL A 1 82 ? 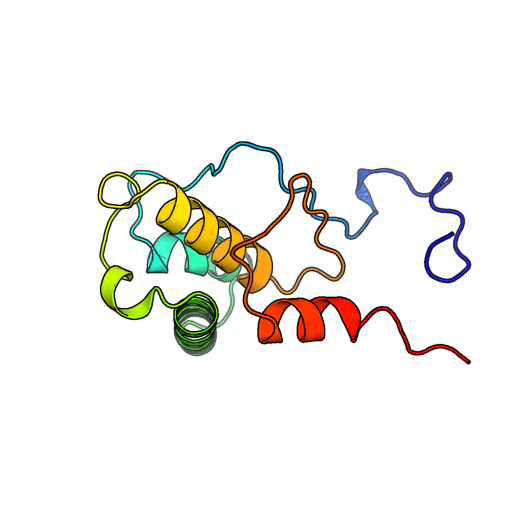-1.547 0.810 3.481 1.00 90.88 82 VAL A CA 1
ATOM 661 C C . VAL A 1 82 ? -0.216 1.073 2.781 1.00 90.88 82 VAL A C 1
ATOM 663 O O . VAL A 1 82 ? -0.098 0.843 1.579 1.00 90.88 82 VAL A O 1
ATOM 666 N N . ALA A 1 83 ? 0.798 1.528 3.516 1.00 86.81 83 ALA A N 1
ATOM 667 C CA . ALA A 1 83 ? 2.127 1.739 2.955 1.00 86.81 83 ALA A CA 1
ATOM 668 C C . ALA A 1 83 ? 2.742 0.420 2.459 1.00 86.81 83 ALA A C 1
ATOM 670 O O . ALA A 1 83 ? 3.272 0.378 1.352 1.00 86.81 83 ALA A O 1
ATOM 671 N N . LEU A 1 84 ? 2.577 -0.664 3.223 1.00 85.12 84 LEU A N 1
ATOM 672 C CA . LEU A 1 84 ? 2.982 -2.010 2.824 1.00 85.12 84 LEU A CA 1
ATOM 673 C C . LEU A 1 84 ? 2.250 -2.478 1.560 1.00 85.12 84 LEU A C 1
ATOM 675 O O . LEU A 1 84 ? 2.894 -2.901 0.604 1.00 85.12 84 LEU A O 1
ATOM 679 N N . ALA A 1 85 ? 0.921 -2.347 1.517 1.00 89.75 85 ALA A N 1
ATOM 680 C CA . ALA A 1 85 ? 0.117 -2.684 0.342 1.00 89.75 85 ALA A CA 1
ATOM 681 C C . ALA A 1 85 ? 0.588 -1.935 -0.914 1.00 89.75 85 ALA A C 1
ATOM 683 O O . ALA A 1 85 ? 0.692 -2.522 -1.989 1.00 89.75 85 ALA A O 1
ATOM 684 N N . ARG A 1 86 ? 0.923 -0.647 -0.776 1.00 88.38 86 ARG A N 1
ATOM 685 C CA . ARG A 1 86 ? 1.466 0.166 -1.870 1.00 88.38 86 ARG A CA 1
ATOM 686 C C . ARG A 1 86 ? 2.832 -0.335 -2.341 1.00 88.38 86 ARG A C 1
ATOM 688 O O . ARG A 1 86 ? 3.055 -0.409 -3.546 1.00 88.38 86 ARG A O 1
ATOM 695 N N . SER A 1 87 ? 3.725 -0.688 -1.417 1.00 83.38 87 SER A N 1
ATOM 696 C CA . SER A 1 87 ? 5.038 -1.251 -1.752 1.00 83.38 87 SER A CA 1
ATOM 697 C C . SER A 1 87 ? 4.910 -2.597 -2.473 1.00 83.38 87 SER A C 1
ATOM 699 O O . SER A 1 87 ? 5.599 -2.830 -3.462 1.00 83.38 87 SER A O 1
ATOM 701 N N . LEU A 1 88 ? 3.983 -3.454 -2.034 1.00 84.44 88 LEU A N 1
ATOM 702 C CA . LEU A 1 88 ? 3.734 -4.776 -2.622 1.00 84.44 88 LEU A CA 1
ATOM 703 C C . LEU A 1 88 ? 3.011 -4.722 -3.973 1.00 84.44 88 LEU A C 1
ATOM 705 O O . LEU A 1 88 ? 3.240 -5.581 -4.826 1.00 84.44 88 LEU A O 1
ATOM 709 N N . ALA A 1 89 ? 2.174 -3.706 -4.205 1.00 87.50 89 ALA A N 1
ATOM 710 C CA . ALA A 1 89 ? 1.424 -3.560 -5.451 1.00 87.50 89 ALA A CA 1
ATOM 711 C C . ALA A 1 89 ? 2.341 -3.592 -6.686 1.00 87.50 89 ALA A C 1
ATOM 713 O O . ALA A 1 89 ? 1.999 -4.232 -7.682 1.00 87.50 89 ALA A O 1
ATOM 714 N N . LYS A 1 90 ? 3.536 -2.988 -6.591 1.00 80.81 90 LYS A N 1
ATOM 715 C CA . LYS A 1 90 ? 4.541 -2.943 -7.668 1.00 80.81 90 LYS A CA 1
ATOM 716 C C . LYS A 1 90 ? 5.306 -4.259 -7.902 1.00 80.81 90 LYS A C 1
ATOM 718 O O . LYS A 1 90 ? 6.183 -4.274 -8.755 1.00 80.81 90 LYS A O 1
ATOM 723 N N . ARG A 1 91 ? 5.002 -5.345 -7.175 1.00 76.81 91 ARG A N 1
ATOM 724 C CA . ARG A 1 91 ? 5.741 -6.630 -7.220 1.00 76.81 91 ARG A CA 1
ATOM 725 C C . ARG A 1 91 ? 7.270 -6.453 -7.110 1.00 76.81 91 ARG A C 1
ATOM 727 O O . ARG A 1 91 ? 7.997 -6.825 -8.031 1.00 76.81 91 ARG A O 1
ATOM 734 N N . PRO A 1 92 ? 7.779 -5.844 -6.025 1.00 71.06 92 PRO A N 1
ATOM 735 C CA . PRO A 1 92 ? 9.220 -5.742 -5.827 1.00 71.06 92 PRO A CA 1
ATOM 736 C C . PRO A 1 92 ? 9.824 -7.136 -5.616 1.00 71.06 92 PRO A C 1
ATOM 738 O O . PRO A 1 92 ? 9.248 -7.941 -4.895 1.00 71.06 92 PRO A O 1
ATOM 741 N N . LYS A 1 93 ? 11.004 -7.388 -6.196 1.00 52.25 93 LYS A N 1
ATOM 742 C CA . LYS A 1 93 ? 11.764 -8.637 -5.988 1.00 52.25 93 LYS A CA 1
ATOM 743 C C . LYS A 1 93 ? 12.372 -8.748 -4.585 1.00 52.25 93 LYS A C 1
ATOM 745 O O . LYS A 1 93 ? 12.704 -9.832 -4.134 1.00 52.25 93 LYS A O 1
ATOM 750 N N . LEU A 1 94 ? 12.564 -7.614 -3.912 1.00 50.00 94 LEU A N 1
ATOM 751 C CA . LEU A 1 94 ? 13.094 -7.541 -2.556 1.00 50.00 94 LEU A CA 1
ATOM 752 C C . LEU A 1 94 ? 12.427 -6.370 -1.832 1.00 50.00 94 LEU A C 1
ATOM 754 O O . LEU A 1 94 ? 12.407 -5.250 -2.353 1.00 50.00 94 LEU A O 1
ATOM 758 N N . LEU A 1 95 ? 11.902 -6.623 -0.634 1.00 64.56 95 LEU A N 1
ATOM 759 C CA . LEU A 1 95 ? 11.391 -5.595 0.267 1.00 64.56 95 LEU A CA 1
ATOM 760 C C . LEU A 1 95 ? 12.192 -5.653 1.570 1.00 64.56 95 LEU A C 1
ATOM 762 O O . LEU A 1 95 ? 12.095 -6.623 2.315 1.00 64.56 95 LEU A O 1
ATOM 766 N N . LEU A 1 96 ? 12.993 -4.620 1.830 1.00 57.53 96 LEU A N 1
ATOM 767 C CA . LEU A 1 96 ? 13.709 -4.470 3.097 1.00 57.53 96 LEU A CA 1
ATOM 768 C C . LEU A 1 96 ? 12.789 -3.774 4.103 1.00 57.53 96 LEU A C 1
ATOM 770 O O . LEU A 1 96 ? 12.243 -2.708 3.811 1.00 57.53 96 LEU A O 1
ATOM 774 N N . LEU A 1 97 ? 12.598 -4.405 5.260 1.00 60.50 97 LEU A N 1
ATOM 775 C CA . LEU A 1 97 ? 11.719 -3.948 6.333 1.00 60.50 97 LEU A CA 1
ATOM 776 C C . LEU A 1 97 ? 12.569 -3.805 7.592 1.00 60.50 97 LEU A C 1
ATOM 778 O O . LEU A 1 97 ? 13.086 -4.795 8.102 1.00 60.50 97 LEU A O 1
ATOM 782 N N . ASP A 1 98 ? 12.732 -2.570 8.044 1.00 56.62 98 ASP A N 1
ATOM 783 C CA . ASP A 1 98 ? 13.495 -2.212 9.236 1.00 56.62 98 ASP A CA 1
ATOM 784 C C . ASP A 1 98 ? 12.462 -1.903 10.332 1.00 56.62 98 ASP A C 1
ATOM 786 O O . ASP A 1 98 ? 11.786 -0.882 10.222 1.00 56.62 98 ASP A O 1
ATOM 790 N N . GLU A 1 99 ? 12.213 -2.870 11.232 1.00 47.91 99 GLU A N 1
ATOM 791 C CA . GLU A 1 99 ? 11.417 -2.863 12.493 1.00 47.91 99 GLU A CA 1
ATOM 792 C C . GLU A 1 99 ? 10.642 -4.201 12.678 1.00 47.91 99 GLU A C 1
ATOM 794 O O . GLU A 1 99 ? 10.196 -4.812 11.696 1.00 47.91 99 GLU A O 1
ATOM 799 N N . PRO A 1 100 ? 10.435 -4.695 13.922 1.00 44.06 100 PRO A N 1
ATOM 800 C CA . PRO A 1 100 ? 9.822 -5.990 14.177 1.00 44.06 100 PRO A CA 1
ATOM 801 C C . PRO A 1 100 ? 8.333 -5.921 13.841 1.00 44.06 100 PRO A C 1
ATOM 803 O O . PRO A 1 100 ? 7.498 -5.414 14.588 1.00 44.06 100 PRO A O 1
ATOM 806 N N . MET A 1 101 ? 7.987 -6.464 12.679 1.00 47.72 101 MET A N 1
ATOM 807 C CA . MET A 1 101 ? 6.622 -6.550 12.178 1.00 47.72 101 MET A CA 1
ATOM 808 C C . MET A 1 101 ? 5.786 -7.586 12.946 1.00 47.72 101 MET A C 1
ATOM 810 O O . MET A 1 101 ? 5.313 -8.572 12.378 1.00 47.72 101 MET A O 1
ATOM 814 N N . GLY A 1 102 ? 5.553 -7.358 14.240 1.00 45.00 102 GLY A N 1
ATOM 815 C CA . GLY A 1 102 ? 4.677 -8.194 15.069 1.00 45.00 102 GLY A CA 1
ATOM 816 C C . GLY A 1 102 ? 3.254 -8.335 14.506 1.00 45.00 102 GLY A C 1
ATOM 817 O O . GLY A 1 102 ? 2.562 -9.294 14.829 1.00 45.00 102 GLY A O 1
ATOM 818 N N . ALA A 1 103 ? 2.840 -7.432 13.609 1.00 47.56 103 ALA A N 1
ATOM 819 C CA . ALA A 1 103 ? 1.504 -7.375 13.018 1.00 47.56 103 ALA A CA 1
ATOM 820 C C . ALA A 1 103 ? 1.395 -7.917 11.577 1.00 47.56 103 ALA A C 1
ATOM 822 O O . ALA A 1 103 ? 0.311 -7.835 10.997 1.00 47.56 103 ALA A O 1
ATOM 823 N N . LEU A 1 104 ? 2.472 -8.445 10.971 1.00 52.38 104 LEU A N 1
ATOM 824 C CA . LEU A 1 104 ? 2.343 -9.121 9.676 1.00 52.38 104 LEU A CA 1
ATOM 825 C C . LEU A 1 104 ? 1.866 -10.560 9.878 1.00 52.38 104 LEU A C 1
ATOM 827 O O . LEU A 1 104 ? 2.570 -11.385 10.474 1.00 52.38 104 LE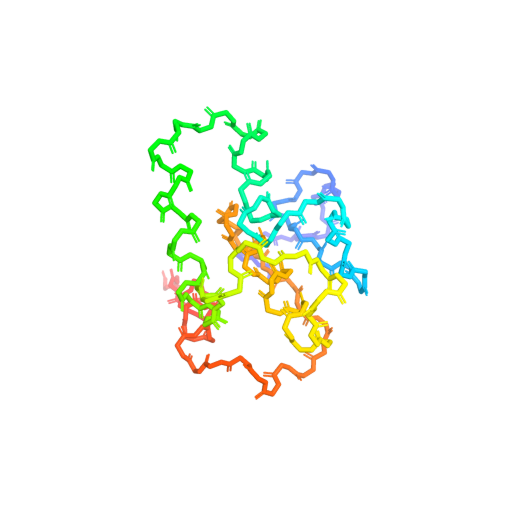U A O 1
ATOM 831 N N . ASP A 1 105 ? 0.674 -10.841 9.360 1.00 54.47 105 ASP A N 1
ATOM 832 C CA . ASP A 1 105 ? 0.070 -12.170 9.316 1.00 54.47 105 ASP A CA 1
ATOM 833 C C . ASP A 1 105 ? 1.043 -13.184 8.679 1.00 54.47 105 ASP A C 1
ATOM 835 O O . ASP A 1 105 ? 1.788 -12.866 7.743 1.00 54.47 105 ASP A O 1
ATOM 839 N N . LYS A 1 106 ? 1.055 -14.412 9.203 1.00 50.41 106 LYS A N 1
ATOM 840 C CA . LYS A 1 106 ? 1.944 -15.513 8.804 1.00 50.41 106 LYS A CA 1
ATOM 841 C C . LYS A 1 106 ? 1.921 -15.735 7.285 1.00 50.41 106 LYS A C 1
ATOM 843 O O . LYS A 1 106 ? 2.969 -15.890 6.671 1.00 50.41 106 LYS A O 1
ATOM 848 N N . LYS A 1 107 ? 0.750 -15.574 6.656 1.00 48.19 107 LYS A N 1
ATOM 849 C CA . LYS A 1 107 ? 0.552 -15.695 5.197 1.00 48.19 107 LYS A CA 1
ATOM 850 C C . LYS A 1 107 ? 1.365 -14.709 4.354 1.00 48.19 107 LYS A C 1
ATOM 852 O O . LYS A 1 107 ? 1.646 -14.992 3.189 1.00 48.19 107 LYS A O 1
ATOM 857 N N . LEU A 1 108 ? 1.683 -13.534 4.897 1.00 53.06 108 LEU A N 1
ATOM 858 C CA . LEU A 1 108 ? 2.486 -12.533 4.199 1.00 53.06 108 LEU A CA 1
ATOM 859 C C . LEU A 1 108 ? 3.984 -12.762 4.428 1.00 53.06 108 LEU A C 1
ATOM 861 O O . LEU A 1 108 ? 4.772 -12.521 3.518 1.00 53.06 108 LEU A O 1
ATOM 865 N N . ARG A 1 109 ? 4.362 -13.318 5.587 1.00 54.06 109 ARG A N 1
ATOM 866 C CA . ARG A 1 109 ? 5.730 -13.806 5.829 1.00 54.06 109 ARG A CA 1
ATOM 867 C C . ARG A 1 109 ? 6.071 -14.980 4.919 1.00 54.06 109 ARG A C 1
ATOM 869 O O . ARG A 1 109 ? 7.1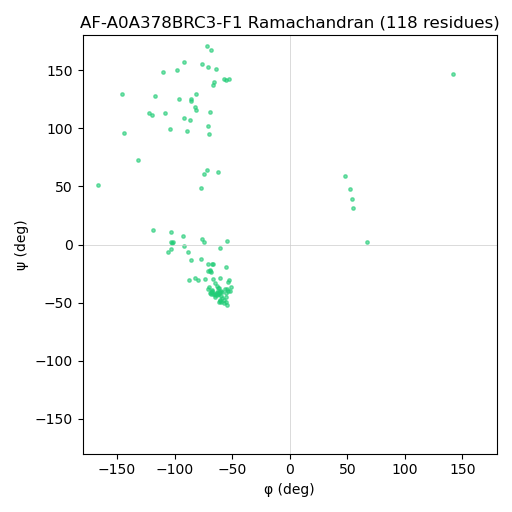20 -14.947 4.290 1.00 54.06 109 ARG A O 1
ATOM 876 N N . ASP A 1 110 ? 5.164 -15.944 4.779 1.00 49.44 110 ASP A N 1
ATOM 877 C CA . ASP A 1 110 ? 5.379 -17.122 3.933 1.00 49.44 110 ASP A CA 1
ATOM 878 C C . ASP A 1 110 ? 5.575 -16.716 2.461 1.00 49.44 110 ASP A C 1
ATOM 880 O O . ASP A 1 110 ? 6.492 -17.197 1.803 1.00 49.44 110 ASP A O 1
ATOM 884 N N . 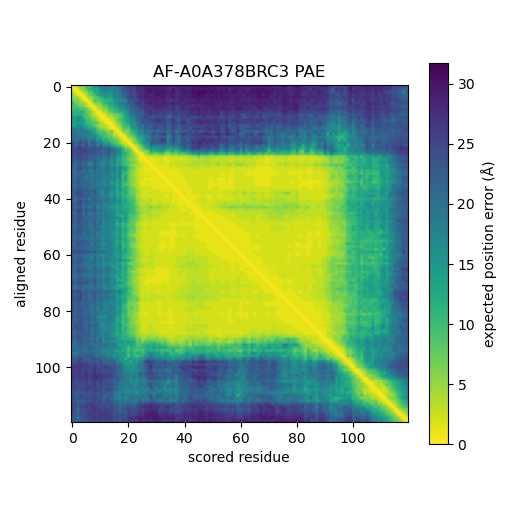ARG A 1 111 ? 4.800 -15.740 1.955 1.00 50.84 111 ARG A N 1
ATOM 885 C CA . ARG A 1 111 ? 4.996 -15.187 0.600 1.00 50.84 111 ARG A CA 1
ATOM 886 C C . ARG A 1 111 ? 6.305 -14.411 0.418 1.00 50.84 111 ARG A C 1
ATOM 888 O O . ARG A 1 111 ? 6.813 -14.393 -0.693 1.00 50.84 111 ARG A O 1
ATOM 895 N N . MET A 1 112 ? 6.843 -13.785 1.467 1.00 53.97 112 MET A N 1
ATOM 896 C CA . MET A 1 112 ? 8.153 -13.116 1.413 1.00 53.97 112 MET A CA 1
ATOM 897 C C . MET A 1 112 ? 9.326 -14.100 1.530 1.00 53.97 112 MET A C 1
ATOM 899 O O . MET A 1 112 ? 10.386 -13.841 0.973 1.00 53.97 112 MET A O 1
ATOM 903 N N . GLN A 1 113 ? 9.154 -15.215 2.247 1.00 48.62 113 GLN A N 1
ATOM 904 C CA . GLN A 1 113 ? 10.197 -16.233 2.423 1.00 48.62 113 GLN A CA 1
ATOM 905 C C . GLN A 1 113 ? 10.279 -17.217 1.246 1.00 48.62 113 GLN A C 1
ATOM 907 O O . GLN A 1 113 ? 11.362 -17.717 0.951 1.00 48.62 113 GLN A O 1
ATOM 912 N N . LEU A 1 114 ? 9.169 -17.468 0.541 1.00 44.81 114 LEU A N 1
ATOM 913 C CA . LEU A 1 114 ? 9.113 -18.427 -0.569 1.00 44.81 114 LEU A CA 1
ATOM 914 C C . LEU A 1 114 ? 9.935 -18.032 -1.811 1.00 44.81 114 LEU A C 1
ATOM 916 O O . LEU A 1 114 ? 10.242 -18.907 -2.611 1.00 44.81 114 LEU A O 1
ATOM 920 N N . GLU A 1 115 ? 10.350 -16.772 -1.971 1.00 45.38 115 GLU A N 1
ATOM 921 C CA . GLU A 1 115 ? 11.233 -16.363 -3.082 1.00 45.38 115 GLU A CA 1
ATOM 922 C C . GLU A 1 115 ? 12.736 -16.425 -2.735 1.00 45.38 115 GLU A C 1
ATOM 924 O O . GLU A 1 115 ? 13.571 -16.169 -3.596 1.00 45.38 115 GLU A O 1
ATOM 929 N N . GLY A 1 116 ? 13.099 -16.799 -1.499 1.00 47.19 116 GLY A N 1
ATOM 930 C CA . GLY A 1 116 ? 14.495 -16.941 -1.056 1.00 47.19 116 GLY A CA 1
ATOM 931 C C . GLY A 1 116 ? 15.016 -18.382 -0.983 1.00 47.19 116 GLY A C 1
ATOM 932 O O . GLY A 1 116 ? 16.153 -18.590 -0.567 1.00 47.19 116 GLY A O 1
ATOM 933 N N . GLY A 1 117 ? 14.201 -19.380 -1.334 1.00 38.78 117 GLY A N 1
ATOM 934 C CA . GLY A 1 117 ? 14.527 -20.798 -1.160 1.00 38.78 117 GLY A CA 1
ATOM 935 C C . GLY A 1 117 ? 14.255 -21.607 -2.419 1.00 38.78 117 GLY A C 1
ATOM 936 O O . GLY A 1 117 ? 13.287 -22.358 -2.470 1.00 38.78 117 GLY A O 1
ATOM 937 N N . GLY A 1 118 ? 15.092 -21.445 -3.440 1.00 35.22 118 GLY A N 1
ATOM 938 C CA . GLY A 1 118 ? 14.923 -22.167 -4.695 1.00 35.22 118 GLY A CA 1
ATOM 939 C C . GLY A 1 118 ? 16.127 -22.100 -5.620 1.00 35.22 118 GLY A C 1
ATOM 940 O O . GLY A 1 118 ? 15.943 -21.765 -6.778 1.00 35.22 118 GLY A O 1
ATOM 941 N N . TYR A 1 119 ? 17.324 -22.418 -5.121 1.00 30.92 119 TYR A N 1
ATOM 942 C CA . TYR A 1 119 ? 18.451 -22.836 -5.962 1.00 30.92 119 TYR A CA 1
ATOM 943 C C . TYR A 1 119 ? 19.263 -23.906 -5.216 1.00 30.92 119 TYR A C 1
ATOM 945 O O . TYR A 1 119 ? 20.075 -23.596 -4.344 1.00 30.92 119 TYR A O 1
ATOM 953 N N . SER A 1 120 ? 18.962 -25.175 -5.516 1.00 35.00 120 SER A N 1
ATOM 954 C CA . SER A 1 120 ? 19.993 -26.218 -5.620 1.00 35.00 120 SER A CA 1
ATOM 955 C C . SER A 1 120 ? 20.708 -26.069 -6.955 1.00 35.00 120 SER A C 1
ATOM 957 O O . SER A 1 120 ? 20.042 -25.608 -7.911 1.00 35.00 120 SER A O 1
#

Secondary structure (DSSP, 8-state):
-BTTB-TTSS-GGG---EE--S-----TTS-HHHHHHHHHHHTT--HHHHHHHHHHHHHHTT-GGGTT--GGGS-HHHHHHHHHHHHHHT--S-EE--S--TTS-HHHHHHHHTTSS---